Protein AF-X1D8G6-F1 (afdb_monomer_lite)

InterPro domains:
  IPR002347 Short-chain dehydrogenase/reductase SDR [PF13561] (4-44)
  IPR036291 NAD(P)-binding domain superfamily [SSF51735] (3-44)

Structure (mmCIF, N/CA/C/O backbone):
data_AF-X1D8G6-F1
#
_entry.id   AF-X1D8G6-F1
#
loop_
_atom_site.group_PDB
_atom_site.id
_atom_site.type_symbol
_atom_site.label_atom_id
_atom_site.label_alt_id
_atom_site.label_comp_id
_atom_site.label_asym_id
_atom_site.label_entity_id
_atom_site.label_seq_id
_atom_site.pdbx_PDB_ins_code
_atom_site.Cartn_x
_atom_site.Cartn_y
_atom_site.Cartn_z
_atom_site.occupancy
_atom_site.B_iso_or_equiv
_atom_site.auth_seq_id
_atom_site.auth_comp_id
_atom_site.auth_asym_id
_atom_site.auth_atom_id
_atom_site.pdbx_PDB_model_num
ATOM 1 N N . THR A 1 1 ? 9.410 -8.127 -30.647 1.00 39.66 1 THR A N 1
ATOM 2 C CA . THR A 1 1 ? 10.044 -7.997 -29.322 1.00 39.66 1 THR A CA 1
ATOM 3 C C . THR A 1 1 ? 9.494 -6.749 -28.679 1.00 39.66 1 THR A C 1
ATOM 5 O O . THR A 1 1 ? 9.898 -5.660 -29.059 1.00 39.66 1 THR A O 1
ATOM 8 N N . VAL A 1 2 ? 8.450 -6.882 -27.860 1.00 52.41 2 VAL A N 1
ATOM 9 C CA . VAL A 1 2 ? 7.784 -5.721 -27.252 1.00 52.41 2 VAL A CA 1
ATOM 10 C C . VAL A 1 2 ? 8.767 -5.128 -26.248 1.00 52.41 2 VAL A C 1
ATOM 12 O O . VAL A 1 2 ? 9.198 -5.825 -25.333 1.00 52.41 2 VAL A O 1
ATOM 15 N N . LEU A 1 3 ? 9.208 -3.897 -26.498 1.00 53.47 3 LEU A N 1
ATOM 16 C CA . LEU A 1 3 ? 10.126 -3.189 -25.619 1.00 53.47 3 LEU A CA 1
ATOM 17 C C . LEU A 1 3 ? 9.455 -2.962 -24.263 1.00 53.47 3 LEU A C 1
ATOM 19 O O . LEU A 1 3 ? 8.362 -2.403 -24.190 1.00 53.47 3 LEU A O 1
ATOM 23 N N . ASN A 1 4 ? 10.154 -3.446 -23.240 1.00 59.75 4 ASN A N 1
ATOM 24 C CA . ASN A 1 4 ? 10.109 -3.081 -21.831 1.00 59.75 4 ASN A CA 1
ATOM 25 C C . ASN A 1 4 ? 9.506 -1.677 -21.622 1.00 59.75 4 ASN A C 1
ATOM 27 O O . ASN A 1 4 ? 10.163 -0.675 -21.890 1.00 59.75 4 ASN A O 1
ATOM 31 N N . LYS A 1 5 ? 8.230 -1.611 -21.228 1.00 58.69 5 LYS A N 1
ATOM 32 C CA . LYS A 1 5 ? 7.503 -0.357 -20.950 1.00 58.69 5 LYS A CA 1
ATOM 33 C C . LYS A 1 5 ? 7.392 -0.057 -19.454 1.00 58.69 5 LYS A C 1
ATOM 35 O O . LYS A 1 5 ? 6.694 0.873 -19.074 1.00 58.69 5 LYS A O 1
ATOM 40 N N . GLU A 1 6 ? 8.071 -0.842 -18.628 1.00 62.62 6 GLU A N 1
ATOM 41 C CA . GLU A 1 6 ? 8.164 -0.619 -17.193 1.00 62.62 6 GLU A CA 1
ATOM 42 C C . GLU A 1 6 ? 9.231 0.457 -16.950 1.00 62.62 6 GLU A C 1
ATOM 44 O O . GLU A 1 6 ? 10.378 0.259 -17.356 1.00 62.62 6 GLU A O 1
ATOM 49 N N . PRO A 1 7 ? 8.915 1.584 -16.295 1.00 71.12 7 PRO A N 1
ATOM 50 C CA . PRO A 1 7 ? 9.896 2.637 -16.011 1.00 71.12 7 PRO A CA 1
ATOM 51 C C . PRO A 1 7 ? 11.100 2.167 -15.192 1.00 71.12 7 PRO A C 1
ATOM 53 O O . PRO A 1 7 ? 12.160 2.783 -15.235 1.00 71.12 7 PRO A O 1
ATOM 56 N N . GLN A 1 8 ? 10.948 1.063 -14.459 1.00 79.50 8 GLN A N 1
ATOM 57 C CA . GLN A 1 8 ? 12.033 0.417 -13.716 1.00 79.50 8 GLN A CA 1
ATOM 58 C C . GLN A 1 8 ? 12.800 -0.640 -14.527 1.00 79.50 8 GLN A C 1
ATOM 60 O O . GLN A 1 8 ? 13.617 -1.364 -13.963 1.00 79.50 8 GLN A O 1
ATOM 65 N N . GLU A 1 9 ? 12.519 -0.763 -15.826 1.00 81.50 9 GLU A N 1
ATOM 66 C CA . GLU A 1 9 ? 13.155 -1.685 -16.773 1.00 81.50 9 GLU A CA 1
ATOM 67 C C . GLU A 1 9 ? 13.172 -3.163 -16.339 1.00 81.50 9 GLU A C 1
ATOM 69 O O . GLU A 1 9 ? 13.971 -3.963 -16.836 1.00 81.50 9 GLU A O 1
ATOM 74 N N . ARG A 1 10 ? 12.259 -3.563 -15.452 1.00 86.50 10 ARG A N 1
ATOM 75 C CA . ARG A 1 10 ? 12.134 -4.933 -14.953 1.00 86.50 10 ARG A CA 1
ATOM 76 C C . ARG A 1 10 ? 10.676 -5.335 -14.827 1.00 86.50 10 ARG A C 1
ATOM 78 O O . ARG A 1 10 ? 9.814 -4.503 -14.571 1.00 86.50 10 ARG A O 1
ATOM 85 N N . TRP A 1 11 ? 10.430 -6.639 -14.880 1.00 85.69 11 TRP A N 1
ATOM 86 C CA . TRP A 1 11 ? 9.144 -7.188 -14.471 1.00 85.69 11 TRP A CA 1
ATOM 87 C C . TRP A 1 11 ? 8.940 -7.020 -12.964 1.00 85.69 11 TRP A C 1
ATOM 89 O O . TRP A 1 11 ? 9.858 -7.267 -12.166 1.00 85.69 11 TRP A O 1
ATOM 99 N N . GLY A 1 12 ? 7.720 -6.635 -12.589 1.00 87.50 12 GLY A N 1
ATOM 100 C CA . GLY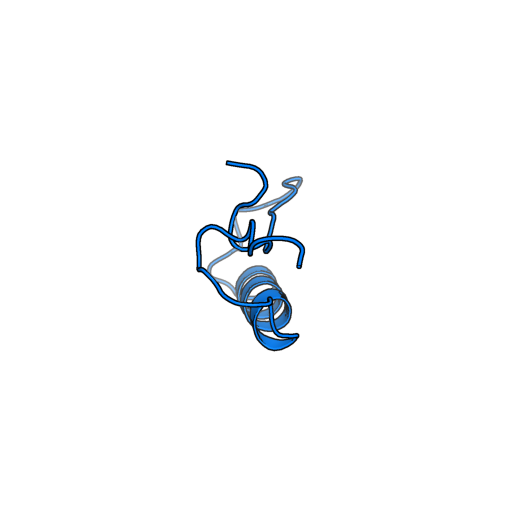 A 1 12 ? 7.251 -6.724 -11.212 1.00 87.50 12 GLY A CA 1
ATOM 101 C C . GLY A 1 12 ? 7.370 -8.156 -10.693 1.00 87.50 12 GLY A C 1
ATOM 102 O O . GLY A 1 12 ? 7.169 -9.123 -11.429 1.00 87.50 12 GLY A O 1
ATOM 103 N N . GLN A 1 13 ? 7.736 -8.282 -9.427 1.00 93.12 13 GLN A N 1
ATOM 104 C CA . GLN A 1 13 ? 7.810 -9.544 -8.707 1.00 93.12 13 GLN A CA 1
ATOM 105 C C . GLN A 1 13 ? 6.685 -9.595 -7.665 1.00 93.12 13 GLN A C 1
ATOM 107 O O . GLN A 1 13 ? 6.238 -8.538 -7.204 1.00 93.12 13 GLN A O 1
ATOM 112 N N . PRO A 1 14 ? 6.222 -10.786 -7.245 1.00 95.38 14 PRO A N 1
ATOM 113 C CA . PRO A 1 14 ? 5.204 -10.913 -6.197 1.00 95.38 14 PRO A CA 1
ATOM 114 C C . PRO A 1 14 ? 5.533 -10.111 -4.928 1.00 95.38 14 PRO A C 1
ATOM 116 O O . PRO A 1 14 ? 4.647 -9.554 -4.276 1.00 95.38 14 PRO A O 1
ATOM 119 N N . GLU A 1 15 ? 6.819 -9.988 -4.606 1.00 96.94 15 GLU A N 1
ATOM 120 C CA . GLU A 1 15 ? 7.306 -9.266 -3.440 1.00 96.94 15 GLU A CA 1
ATOM 121 C C . GLU A 1 15 ? 7.085 -7.749 -3.533 1.00 96.94 15 GLU A C 1
ATOM 123 O O . GLU A 1 15 ? 7.011 -7.091 -2.498 1.00 96.94 15 GLU A O 1
ATOM 128 N N . ASP A 1 16 ? 6.961 -7.171 -4.732 1.00 94.38 16 ASP A N 1
ATOM 129 C CA . ASP A 1 16 ? 6.675 -5.739 -4.901 1.00 94.38 16 ASP A CA 1
ATOM 130 C C . ASP A 1 16 ? 5.278 -5.377 -4.385 1.00 94.38 16 ASP A C 1
ATOM 132 O O . ASP A 1 16 ? 5.108 -4.393 -3.663 1.00 94.38 16 ASP A O 1
ATOM 136 N N . ALA A 1 17 ? 4.278 -6.203 -4.699 1.00 95.06 17 ALA A N 1
ATOM 137 C CA . ALA A 1 17 ? 2.933 -6.049 -4.157 1.00 95.06 17 ALA A CA 1
ATOM 138 C C . ALA A 1 17 ? 2.889 -6.427 -2.669 1.00 95.06 17 ALA A C 1
ATOM 140 O O . ALA A 1 17 ? 2.289 -5.712 -1.866 1.00 95.06 17 ALA A O 1
ATOM 141 N N . ALA A 1 18 ? 3.568 -7.513 -2.278 1.00 97.94 18 ALA A N 1
ATOM 142 C CA . ALA A 1 18 ? 3.584 -7.970 -0.890 1.00 97.94 18 ALA A CA 1
ATOM 143 C C . ALA A 1 18 ? 4.190 -6.930 0.064 1.00 97.94 18 ALA A C 1
ATOM 145 O O . ALA A 1 18 ? 3.659 -6.732 1.152 1.00 97.94 18 ALA A O 1
ATOM 146 N N . ARG A 1 19 ? 5.257 -6.225 -0.341 1.00 97.62 19 ARG A N 1
ATOM 147 C CA . ARG A 1 19 ? 5.844 -5.130 0.449 1.00 97.62 19 ARG A CA 1
ATOM 148 C C . ARG A 1 19 ? 4.872 -3.967 0.645 1.00 97.62 19 ARG A C 1
ATOM 150 O O . ARG A 1 19 ? 4.766 -3.471 1.763 1.00 97.62 19 ARG A O 1
ATOM 157 N N . LEU A 1 20 ? 4.147 -3.562 -0.403 1.00 97.12 20 LEU A N 1
ATOM 158 C CA . LEU A 1 20 ? 3.125 -2.515 -0.286 1.00 97.12 20 LEU A CA 1
ATOM 159 C C . LEU A 1 20 ? 2.015 -2.939 0.685 1.00 97.12 20 LEU A C 1
ATOM 161 O O . LEU A 1 20 ? 1.637 -2.166 1.560 1.00 97.12 20 LEU A O 1
ATOM 165 N N . ILE A 1 21 ? 1.533 -4.179 0.571 1.00 97.62 21 ILE A N 1
ATOM 166 C CA . ILE A 1 21 ? 0.516 -4.726 1.478 1.00 97.62 21 ILE A CA 1
ATOM 167 C C . ILE A 1 21 ? 1.041 -4.771 2.916 1.00 97.62 21 ILE A C 1
ATOM 169 O O . ILE A 1 21 ? 0.339 -4.341 3.824 1.00 97.62 21 ILE A O 1
ATOM 173 N N . ALA A 1 22 ? 2.269 -5.254 3.125 1.00 98.38 22 ALA A N 1
ATOM 174 C CA . ALA A 1 22 ? 2.888 -5.336 4.445 1.00 98.38 22 ALA A CA 1
ATOM 175 C C . ALA A 1 22 ? 2.978 -3.961 5.123 1.00 98.38 22 ALA A C 1
ATOM 177 O O . ALA A 1 22 ? 2.698 -3.846 6.313 1.00 98.38 22 ALA A O 1
ATOM 178 N N . TRP A 1 23 ? 3.309 -2.916 4.363 1.00 98.06 23 TRP A N 1
ATOM 179 C CA . TRP A 1 23 ? 3.288 -1.547 4.868 1.00 98.06 23 TRP A C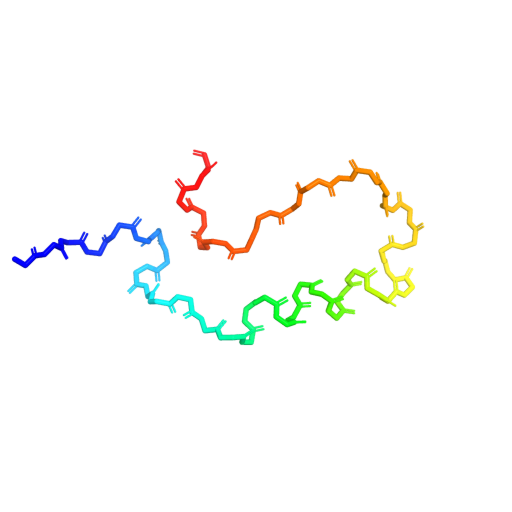A 1
ATOM 180 C C . TRP A 1 23 ? 1.862 -1.056 5.164 1.00 98.06 23 TRP A C 1
ATOM 182 O O . TRP A 1 23 ? 1.627 -0.503 6.236 1.00 98.06 23 TRP A O 1
ATOM 192 N N . LEU A 1 24 ? 0.891 -1.322 4.280 1.00 97.81 24 LEU A N 1
ATOM 193 C CA . LEU A 1 24 ? -0.513 -0.928 4.475 1.00 97.81 24 LEU A CA 1
ATOM 194 C C . LEU A 1 24 ? -1.154 -1.533 5.731 1.00 97.81 24 LEU A C 1
ATOM 196 O O . LEU A 1 24 ? -2.033 -0.912 6.320 1.00 97.81 24 LEU A O 1
ATOM 200 N N . VAL A 1 25 ? -0.740 -2.736 6.135 1.00 97.56 25 VAL A N 1
ATOM 201 C CA . VAL A 1 25 ? -1.249 -3.398 7.351 1.00 97.56 25 VAL A CA 1
ATOM 202 C C . VAL A 1 25 ? -0.449 -3.057 8.612 1.00 97.56 25 VAL A C 1
ATOM 204 O O . VAL A 1 25 ? -0.738 -3.599 9.677 1.00 97.56 25 VAL A O 1
ATOM 207 N N . SER A 1 26 ? 0.565 -2.198 8.504 1.00 98.38 26 SER A N 1
ATOM 208 C CA . SER A 1 26 ? 1.386 -1.758 9.634 1.00 98.38 26 SER A CA 1
ATOM 209 C C . SER A 1 26 ? 0.843 -0.479 10.281 1.00 98.38 26 SER A C 1
ATOM 211 O O . SER A 1 26 ? 0.078 0.272 9.673 1.00 98.38 26 SER A O 1
ATOM 213 N N . ASP A 1 27 ? 1.312 -0.178 11.495 1.00 98.25 27 ASP A N 1
ATOM 214 C CA . ASP A 1 27 ? 0.962 1.053 12.221 1.00 98.25 27 ASP A CA 1
ATOM 215 C C . ASP A 1 27 ? 1.410 2.335 11.493 1.00 98.25 27 ASP A C 1
ATOM 217 O O . ASP A 1 27 ? 0.880 3.423 11.745 1.00 98.25 27 ASP A O 1
ATOM 221 N N . GLU A 1 28 ? 2.371 2.229 10.570 1.00 98.19 28 GLU A N 1
ATOM 222 C CA . GLU A 1 28 ? 2.864 3.359 9.776 1.00 98.19 28 GLU A CA 1
ATOM 223 C C . GLU A 1 28 ? 1.801 3.894 8.808 1.00 98.19 28 GLU A C 1
ATOM 225 O O . GLU A 1 28 ? 1.783 5.087 8.504 1.00 98.19 28 GLU A O 1
ATOM 230 N N . ALA A 1 29 ? 0.882 3.038 8.354 1.00 98.06 29 ALA A N 1
ATOM 231 C CA . ALA A 1 29 ? -0.174 3.400 7.412 1.00 98.06 29 ALA A CA 1
ATOM 232 C C . ALA A 1 29 ? -1.499 3.792 8.096 1.00 98.06 29 ALA A C 1
ATOM 234 O O . ALA A 1 29 ? -2.497 4.009 7.412 1.00 98.06 29 ALA A O 1
ATOM 235 N N . GLN A 1 30 ? -1.532 3.935 9.430 1.00 97.62 30 GLN A N 1
ATOM 236 C CA . GLN A 1 30 ? -2.773 4.075 10.216 1.00 97.62 30 GLN A CA 1
ATOM 237 C C . GLN A 1 30 ? -3.699 5.234 9.803 1.00 97.62 30 GLN A C 1
ATOM 239 O O . GLN A 1 30 ? -4.89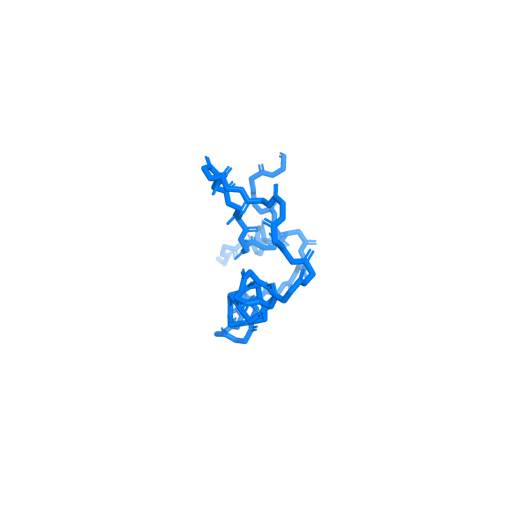7 5.199 10.076 1.00 97.62 30 GLN A O 1
ATOM 244 N N . TRP A 1 31 ? -3.156 6.278 9.171 1.00 97.50 31 TRP A N 1
ATOM 245 C CA . TRP A 1 31 ? -3.923 7.451 8.743 1.00 97.50 31 TRP A CA 1
ATOM 246 C C . TRP A 1 31 ? -4.353 7.402 7.269 1.00 97.50 31 TRP A C 1
ATOM 248 O O . TRP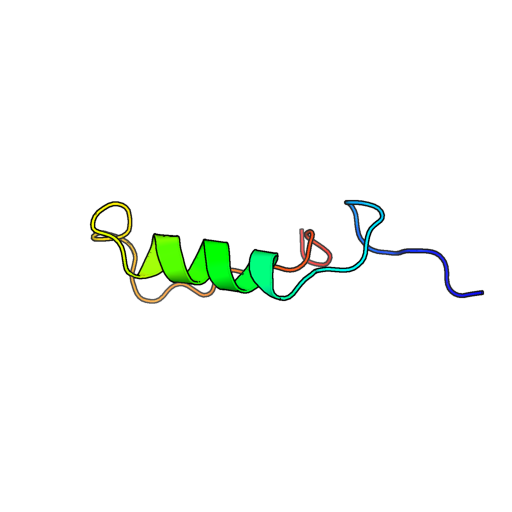 A 1 31 ? -4.897 8.370 6.739 1.00 97.50 31 TRP A O 1
ATOM 258 N N . ILE A 1 32 ? -4.108 6.284 6.585 1.00 96.75 32 ILE A N 1
ATOM 259 C CA . ILE A 1 32 ? -4.402 6.109 5.165 1.00 96.75 32 ILE A CA 1
ATOM 260 C C . ILE A 1 32 ? -5.608 5.190 5.021 1.00 96.75 32 ILE A C 1
ATOM 262 O O . ILE A 1 32 ? -5.595 4.033 5.426 1.00 96.75 32 ILE A O 1
ATOM 266 N N . SER A 1 33 ? -6.670 5.713 4.412 1.00 96.31 33 SER A N 1
ATOM 267 C CA . SER A 1 33 ? -7.884 4.956 4.121 1.00 96.31 33 SER A CA 1
ATOM 268 C C . SER A 1 33 ? -8.575 5.488 2.867 1.00 96.31 33 SER A C 1
ATOM 270 O O . SER A 1 33 ? -8.408 6.650 2.483 1.00 96.31 33 SER A O 1
ATOM 272 N N . GLY A 1 34 ? -9.328 4.614 2.198 1.00 96.94 34 GLY A N 1
ATOM 273 C CA . GLY A 1 34 ? -10.087 4.942 0.988 1.00 96.94 34 GLY A CA 1
ATOM 274 C C . GLY A 1 34 ? -9.240 5.255 -0.249 1.00 96.94 34 GLY A C 1
ATOM 275 O O . GLY A 1 34 ? -9.784 5.745 -1.234 1.00 96.94 34 GLY A O 1
ATOM 276 N N . GLN A 1 35 ? -7.930 4.994 -0.209 1.00 96.19 35 GLN A N 1
ATOM 277 C CA . GLN A 1 35 ? -7.021 5.237 -1.329 1.00 96.19 35 GLN A CA 1
ATOM 278 C C . GLN A 1 35 ? -6.789 3.964 -2.144 1.00 96.19 35 GLN A C 1
ATOM 280 O O . GLN A 1 35 ? -6.699 2.868 -1.593 1.00 96.19 35 GLN A O 1
ATOM 285 N N . VAL A 1 36 ? -6.632 4.131 -3.456 1.00 94.69 36 VAL A N 1
ATOM 286 C CA . VAL A 1 36 ? -6.096 3.099 -4.349 1.00 94.69 36 VAL A CA 1
ATOM 287 C C . VAL A 1 36 ? -4.635 3.445 -4.614 1.00 94.69 36 VAL A C 1
ATOM 289 O O . VAL A 1 36 ? -4.343 4.544 -5.080 1.00 94.69 36 VAL A O 1
ATOM 292 N N . ILE A 1 37 ? -3.722 2.526 -4.297 1.00 94.00 37 ILE A N 1
ATOM 293 C CA . ILE A 1 37 ? -2.276 2.710 -4.476 1.00 94.00 37 ILE A CA 1
ATOM 294 C C . ILE A 1 37 ? -1.773 1.659 -5.465 1.00 94.00 37 ILE A C 1
ATOM 296 O O . ILE A 1 37 ? -2.016 0.467 -5.276 1.00 94.00 37 ILE A O 1
ATOM 300 N N . ASN A 1 38 ? -1.066 2.100 -6.506 1.00 92.38 38 ASN A N 1
ATOM 301 C CA . ASN A 1 38 ? -0.527 1.223 -7.543 1.00 92.38 38 ASN A CA 1
ATOM 302 C C . ASN A 1 38 ? 0.891 0.747 -7.187 1.00 92.38 38 ASN A C 1
ATOM 304 O O . ASN A 1 38 ? 1.730 1.538 -6.760 1.00 92.38 38 ASN A O 1
ATOM 308 N N . SER A 1 39 ? 1.153 -0.547 -7.394 1.00 92.00 39 SER A N 1
ATOM 309 C CA . SER A 1 39 ? 2.490 -1.159 -7.346 1.00 92.00 39 SER A CA 1
ATOM 310 C C . SER A 1 39 ? 2.797 -1.765 -8.714 1.00 92.00 39 SER A C 1
ATOM 312 O O . SER A 1 39 ? 2.647 -2.963 -8.936 1.00 92.00 39 SER A O 1
ATOM 314 N N . ASP A 1 40 ? 3.118 -0.903 -9.673 1.00 89.94 40 ASP A N 1
ATOM 315 C CA . ASP A 1 40 ? 3.147 -1.209 -11.110 1.00 89.94 40 ASP A CA 1
ATOM 316 C C . ASP A 1 40 ? 4.440 -0.737 -11.789 1.00 89.94 40 ASP A C 1
ATOM 318 O O . ASP A 1 40 ? 4.440 -0.470 -12.984 1.00 89.94 40 ASP A O 1
ATOM 322 N N . GLY A 1 41 ? 5.508 -0.492 -11.017 1.00 87.56 41 GLY A N 1
ATOM 323 C CA . GLY A 1 41 ? 6.736 0.126 -11.545 1.00 87.56 41 GLY A CA 1
ATOM 324 C C . GLY A 1 41 ? 6.530 1.540 -12.116 1.00 87.56 41 GLY A C 1
ATOM 325 O O . GLY A 1 41 ? 7.471 2.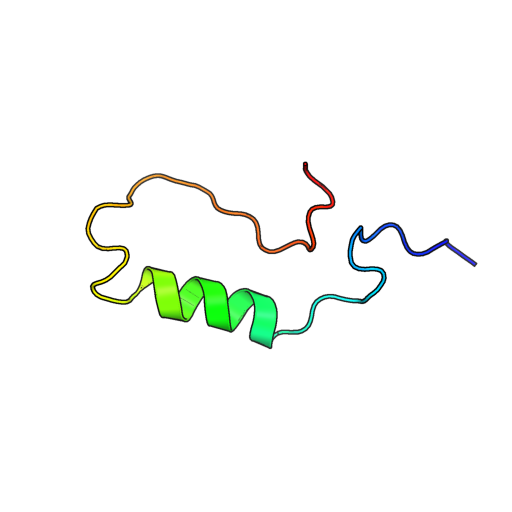106 -12.669 1.00 87.56 41 GLY A O 1
ATOM 326 N N . GLY A 1 42 ? 5.313 2.075 -11.951 1.00 84.12 42 GLY A N 1
ATOM 327 C CA . GLY A 1 42 ? 4.669 3.244 -12.536 1.00 84.12 42 GLY A CA 1
ATOM 328 C C . GLY A 1 42 ? 4.545 3.350 -14.030 1.00 84.12 42 GLY A C 1
ATOM 329 O O . GLY A 1 42 ? 4.716 4.389 -14.656 1.00 84.12 42 GLY A O 1
ATOM 330 N N . VAL A 1 43 ? 4.0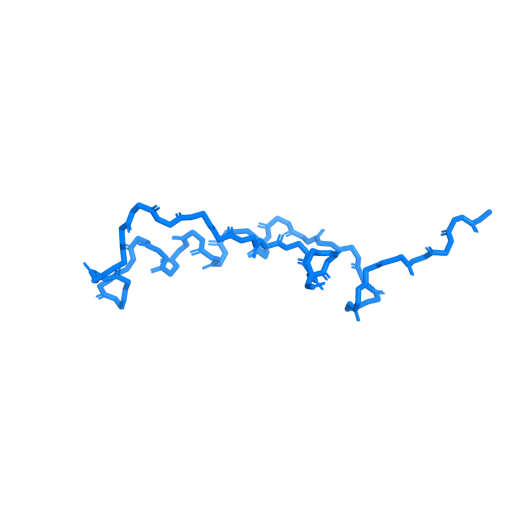09 2.294 -14.593 1.00 83.50 43 VAL A N 1
ATOM 331 C CA . VAL A 1 43 ? 3.285 2.406 -15.854 1.00 83.50 43 VAL A CA 1
ATOM 332 C C . VAL A 1 43 ? 2.224 3.534 -15.842 1.00 83.50 43 VAL A C 1
ATOM 334 O O . VAL A 1 43 ? 1.957 4.104 -16.899 1.00 83.50 43 VAL A O 1
ATOM 337 N N . HIS A 1 44 ? 1.648 3.889 -14.683 1.00 74.62 44 HIS A N 1
ATOM 338 C CA . HIS A 1 44 ? 0.553 4.869 -14.564 1.00 74.62 44 HIS A CA 1
ATOM 339 C C . HIS A 1 44 ? 0.937 6.248 -13.978 1.00 74.62 44 HIS A C 1
ATOM 341 O O . HIS A 1 44 ? 0.052 6.929 -13.455 1.00 74.62 44 HIS A O 1
ATOM 347 N N . PHE A 1 45 ? 2.212 6.660 -14.032 1.00 62.19 45 PHE A N 1
ATOM 348 C CA . PHE A 1 45 ? 2.619 8.013 -13.604 1.00 62.19 45 PHE A CA 1
ATOM 349 C C . PHE A 1 45 ? 2.102 9.130 -14.525 1.00 62.19 45 PHE A C 1
ATOM 351 O O . PHE A 1 45 ? 2.116 8.937 -15.764 1.00 62.19 45 PHE A O 1
#

pLDDT: mean 86.77, std 15.16, range [39.66, 98.38]

Foldseek 3Di:
DPQQLQLVSDDDDPVLVVVVVVCCPDPNVVVDPPDDDDSRSPPPD

Radius of gyration: 13.07 Å; chains: 1; bounding box: 23×19×42 Å

Secondary structure (DSSP, 8-state):
------TTSS---HHHHHHHHHHHTSGGGTT--S-----STTTT-

Sequence (45 aa):
TVLNKEPQERWGQPEDAARLIAWLVSDEAQWISGQVINSDGGVHF

Organism: NCBI:txid412755